Protein AF-A0A382QZN8-F1 (afdb_monomer_lite)

InterPro domains:
  IPR003594 Histidine kinase/HSP90-like ATPase domain [PF02518] (85-170)
  IPR036890 Histidine kinase/HSP90-like ATPase superfamily [G3DSA:3.30.565.10] (47-173)
  IPR036890 Histidine kinase/HSP90-like ATPase superfamily [SSF55874] (52-171)

pLDDT: mean 72.03, std 23.16, range [25.38, 96.0]

Structure (mmCIF, N/CA/C/O backbone):
data_AF-A0A382QZN8-F1
#
_entry.id   AF-A0A382QZN8-F1
#
loop_
_atom_site.group_PDB
_atom_site.id
_atom_site.type_symbol
_atom_site.label_atom_id
_atom_site.label_alt_id
_atom_site.label_comp_id
_atom_site.label_asym_id
_atom_site.label_entity_id
_atom_s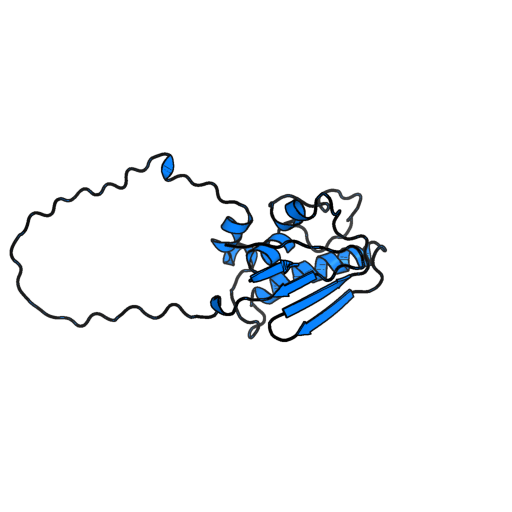ite.label_seq_id
_atom_site.pdbx_PDB_ins_code
_atom_site.Cartn_x
_atom_site.Cartn_y
_atom_site.Cartn_z
_atom_site.occupancy
_atom_site.B_iso_or_equiv
_atom_site.auth_seq_id
_atom_site.auth_comp_id
_atom_site.auth_asym_id
_atom_site.auth_atom_id
_atom_site.pdbx_PDB_model_num
ATOM 1 N N . MET A 1 1 ? -3.408 6.465 -21.855 1.00 25.39 1 MET A N 1
ATOM 2 C CA . MET A 1 1 ? -4.593 7.301 -22.144 1.00 25.39 1 MET A CA 1
ATOM 3 C C . MET A 1 1 ? -5.625 7.030 -21.045 1.00 25.39 1 MET A C 1
ATOM 5 O O . MET A 1 1 ? -5.903 5.864 -20.826 1.00 25.39 1 MET A O 1
ATOM 9 N N . LEU A 1 2 ? -6.102 8.090 -20.364 1.00 25.38 2 LEU A N 1
ATOM 10 C CA . LEU A 1 2 ? -7.133 8.183 -19.291 1.00 25.38 2 LEU A CA 1
ATOM 11 C C . LEU A 1 2 ? -6.855 7.489 -17.931 1.00 25.38 2 LEU A C 1
ATOM 13 O O . LEU A 1 2 ? -6.537 6.313 -17.894 1.00 25.38 2 LEU A O 1
ATOM 17 N N . ARG A 1 3 ? -6.776 8.202 -16.788 1.00 30.98 3 ARG A N 1
ATOM 18 C CA . ARG A 1 3 ? -7.741 9.040 -16.007 1.00 30.98 3 ARG A CA 1
ATOM 19 C C . ARG A 1 3 ? -8.600 8.217 -15.032 1.00 30.98 3 ARG A C 1
ATOM 21 O O . ARG A 1 3 ? -9.457 7.475 -15.481 1.00 30.98 3 ARG A O 1
ATOM 28 N N . SER A 1 4 ? -8.429 8.464 -13.726 1.00 26.78 4 SER A N 1
ATOM 29 C CA . SER A 1 4 ? -9.432 9.056 -12.808 1.00 26.78 4 SER A CA 1
ATOM 30 C C . SER A 1 4 ? -9.051 8.745 -11.351 1.00 26.78 4 SER A C 1
ATOM 32 O O . SER A 1 4 ? -9.099 7.591 -10.932 1.00 26.78 4 SER A O 1
ATOM 34 N N . HIS A 1 5 ? -8.665 9.761 -10.578 1.00 32.81 5 HIS A N 1
ATOM 35 C CA . HIS A 1 5 ? -8.637 9.694 -9.116 1.00 32.81 5 HIS A CA 1
ATOM 36 C C . HIS A 1 5 ? -9.910 10.361 -8.607 1.00 32.81 5 HIS A C 1
ATOM 38 O O . HIS A 1 5 ? -10.194 11.512 -8.939 1.00 32.81 5 HIS A O 1
ATOM 44 N N . THR A 1 6 ? -10.709 9.629 -7.842 1.00 31.33 6 THR A N 1
ATOM 45 C CA . THR A 1 6 ? -11.836 10.195 -7.101 1.00 31.33 6 THR A CA 1
ATOM 46 C C . THR A 1 6 ? -11.941 9.422 -5.797 1.00 31.33 6 THR A C 1
ATOM 48 O O . THR A 1 6 ? -12.444 8.305 -5.782 1.00 31.33 6 THR A O 1
ATOM 51 N N . ALA A 1 7 ? -11.412 10.008 -4.724 1.00 32.38 7 ALA A N 1
ATOM 52 C CA . ALA A 1 7 ? -11.623 9.553 -3.357 1.00 32.38 7 ALA A CA 1
ATOM 53 C C . ALA A 1 7 ? -12.730 10.430 -2.750 1.00 32.38 7 ALA A C 1
ATOM 55 O O . ALA A 1 7 ? -12.623 11.657 -2.779 1.00 32.38 7 ALA A O 1
ATOM 56 N N . ARG A 1 8 ? -13.817 9.811 -2.277 1.00 31.38 8 ARG A N 1
ATOM 57 C CA . ARG A 1 8 ? -14.894 10.473 -1.519 1.00 31.38 8 ARG A CA 1
ATOM 58 C C . ARG A 1 8 ? -14.739 10.192 -0.018 1.00 31.38 8 ARG A C 1
ATOM 60 O O . ARG A 1 8 ? -13.985 9.306 0.375 1.00 31.38 8 ARG A O 1
ATOM 67 N N . SER A 1 9 ? -15.363 11.044 0.790 1.00 36.97 9 SER A N 1
ATOM 68 C CA . SER A 1 9 ? -14.980 11.439 2.153 1.00 36.97 9 SER A CA 1
ATOM 69 C C . SER A 1 9 ? -15.697 10.701 3.295 1.00 36.97 9 SER A C 1
ATOM 71 O O . SER A 1 9 ? -15.889 11.268 4.366 1.00 36.97 9 SER A O 1
ATOM 73 N N . ASP A 1 10 ? -16.104 9.453 3.100 1.00 37.19 10 ASP A N 1
ATOM 74 C CA . ASP A 1 10 ? -17.025 8.746 3.993 1.00 37.19 10 ASP A CA 1
ATOM 75 C C . ASP A 1 10 ? -16.623 7.269 4.193 1.00 37.19 10 ASP A C 1
ATOM 77 O O . ASP A 1 10 ? -17.315 6.324 3.820 1.00 37.19 10 ASP A O 1
ATOM 81 N N . GLY A 1 11 ? -15.470 7.078 4.847 1.00 40.09 11 GLY A N 1
ATOM 82 C CA . GLY A 1 11 ? -14.910 5.773 5.220 1.00 40.09 11 GLY A CA 1
ATOM 83 C C . GLY A 1 11 ? -14.118 5.116 4.088 1.00 40.09 11 GLY A C 1
ATOM 84 O O . GLY A 1 11 ? -14.587 5.012 2.958 1.00 40.09 11 GLY A O 1
ATOM 85 N N . ARG A 1 12 ? -12.873 4.722 4.379 1.00 54.22 12 ARG A N 1
ATOM 86 C CA . ARG A 1 12 ? -11.876 4.430 3.345 1.00 54.22 12 ARG A CA 1
ATOM 87 C C . ARG A 1 12 ? -11.777 2.942 3.047 1.00 54.22 12 ARG A C 1
ATOM 89 O O . ARG A 1 12 ? -11.254 2.163 3.832 1.00 54.22 12 ARG A O 1
ATOM 96 N N . ASP A 1 13 ? -12.281 2.593 1.877 1.00 44.19 13 ASP A N 1
ATOM 97 C CA . ASP A 1 13 ? -12.143 1.287 1.255 1.00 44.19 13 ASP A CA 1
ATOM 98 C C . ASP A 1 13 ? -10.814 1.243 0.493 1.00 44.19 13 ASP A C 1
ATOM 100 O O . ASP A 1 13 ? -10.746 1.778 -0.613 1.00 44.19 13 ASP A O 1
ATOM 104 N N . GLN A 1 14 ? -9.772 0.609 1.048 1.00 50.22 14 GLN A N 1
ATOM 105 C CA . GLN A 1 14 ? -8.571 0.328 0.258 1.00 50.22 14 GLN A CA 1
ATOM 106 C C . GLN A 1 14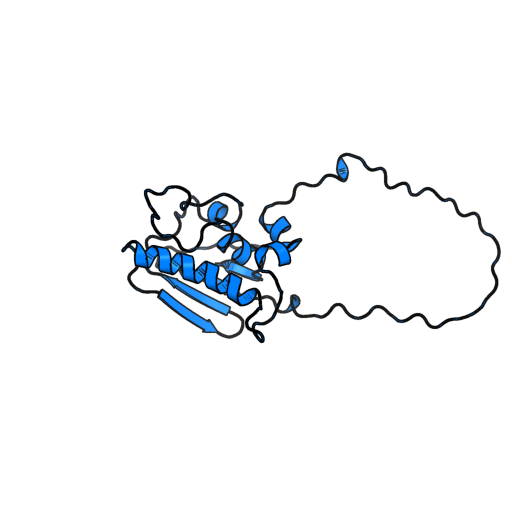 ? -8.822 -0.899 -0.616 1.00 50.22 14 GLN A C 1
ATOM 108 O O . GLN A 1 14 ? -8.995 -2.007 -0.105 1.00 50.22 14 GLN A O 1
ATOM 113 N N . THR A 1 15 ? -8.883 -0.707 -1.935 1.00 41.94 15 THR A N 1
ATOM 114 C CA . THR A 1 15 ? -9.173 -1.777 -2.901 1.00 41.94 15 THR A CA 1
ATOM 115 C C . THR A 1 15 ? -7.949 -2.075 -3.755 1.00 41.94 15 THR A C 1
ATOM 117 O O . THR A 1 15 ? -7.515 -1.231 -4.536 1.00 41.94 15 THR A O 1
ATOM 120 N N . MET A 1 16 ? -7.443 -3.304 -3.684 1.00 46.69 16 MET A N 1
ATOM 121 C CA . MET A 1 16 ? -6.420 -3.825 -4.594 1.00 46.69 16 MET A CA 1
ATOM 122 C C . MET A 1 16 ? -7.075 -4.711 -5.659 1.00 46.69 16 MET A C 1
ATOM 124 O O . MET A 1 16 ? -7.874 -5.579 -5.323 1.00 46.69 16 MET A O 1
ATOM 128 N N . THR A 1 17 ? -6.742 -4.520 -6.941 1.00 40.50 17 THR A N 1
ATOM 129 C CA . THR A 1 17 ? -7.079 -5.459 -8.033 1.00 40.50 17 THR A CA 1
ATOM 130 C C . THR A 1 17 ? -5.800 -5.975 -8.685 1.00 40.50 17 THR A C 1
ATOM 132 O O . THR A 1 17 ? -5.019 -5.172 -9.208 1.00 40.50 17 THR A O 1
ATOM 135 N N . THR A 1 18 ? -5.586 -7.291 -8.713 1.00 36.84 18 THR A N 1
ATOM 136 C CA . THR A 1 18 ? -4.455 -7.888 -9.444 1.00 36.84 18 THR A CA 1
ATOM 137 C C . THR A 1 18 ? -4.756 -7.963 -10.947 1.00 36.84 18 THR A C 1
ATOM 139 O O . THR A 1 18 ? -5.901 -8.133 -11.370 1.00 36.84 18 THR A O 1
ATOM 142 N N . THR A 1 19 ? -3.739 -7.746 -11.782 1.00 36.78 19 THR A N 1
ATOM 143 C CA . THR A 1 19 ? -3.855 -7.793 -13.250 1.00 36.78 19 THR A CA 1
ATOM 144 C C . THR A 1 19 ? -3.803 -9.239 -13.754 1.00 36.78 19 THR A C 1
ATOM 146 O O . THR A 1 19 ? -2.947 -9.985 -13.285 1.00 36.78 19 THR A O 1
ATOM 149 N N . PRO A 1 20 ? -4.593 -9.626 -14.775 1.00 38.75 20 PRO A N 1
ATOM 150 C CA . PRO A 1 20 ? -4.448 -10.927 -15.442 1.00 38.75 20 PRO A CA 1
ATOM 151 C C . PRO A 1 20 ? -3.084 -11.122 -16.133 1.00 38.75 20 PRO A C 1
ATOM 153 O O . PRO A 1 20 ? -2.617 -12.242 -16.286 1.00 38.75 20 PRO A O 1
ATOM 156 N N . ASP A 1 21 ? -2.432 -10.030 -16.541 1.00 41.03 21 ASP A N 1
ATOM 157 C CA . ASP A 1 21 ? -1.241 -10.055 -17.408 1.00 41.03 21 ASP A CA 1
ATOM 158 C C . ASP A 1 21 ? 0.088 -10.292 -16.658 1.00 41.03 21 ASP A C 1
ATOM 160 O O . ASP A 1 21 ? 1.162 -10.328 -17.252 1.00 41.03 21 ASP A O 1
ATOM 164 N N . LEU A 1 22 ? 0.030 -10.477 -15.335 1.00 41.81 22 LEU A N 1
ATOM 165 C CA . LEU A 1 22 ? 1.168 -10.936 -14.525 1.00 41.81 22 LEU A CA 1
ATOM 166 C C . LEU A 1 22 ? 1.395 -12.455 -14.633 1.00 41.81 22 LEU A C 1
ATOM 168 O O . LEU A 1 22 ? 2.408 -12.952 -14.145 1.00 41.81 22 LEU A O 1
ATOM 172 N N . PHE A 1 23 ? 0.467 -13.182 -15.265 1.00 44.94 23 PHE A N 1
ATOM 173 C CA . PHE A 1 23 ? 0.378 -14.644 -15.208 1.00 44.94 23 PHE A CA 1
ATOM 174 C C . PHE A 1 23 ? 0.661 -15.354 -16.535 1.00 44.9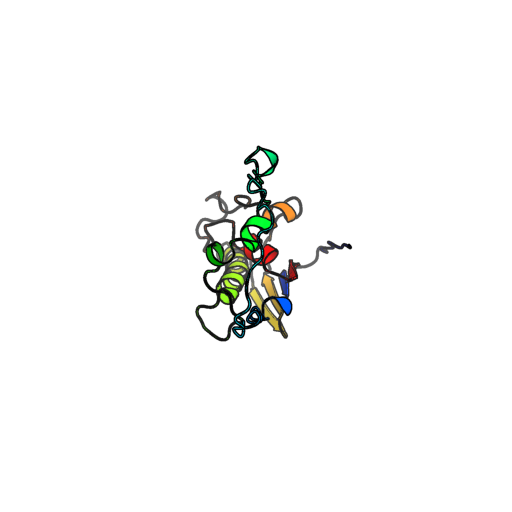4 23 PHE A C 1
ATOM 176 O O . PHE A 1 23 ? 0.476 -16.566 -16.622 1.00 44.94 23 PHE A O 1
ATOM 183 N N . THR A 1 24 ? 1.136 -14.654 -17.569 1.00 35.84 24 THR A N 1
ATOM 184 C CA . THR A 1 24 ? 1.592 -15.322 -18.796 1.00 35.84 24 THR A CA 1
ATOM 185 C C . THR A 1 24 ? 3.059 -15.729 -18.623 1.00 35.84 24 THR A C 1
ATOM 187 O O . THR A 1 24 ? 3.920 -14.846 -18.557 1.00 35.84 24 THR A O 1
ATOM 190 N N . PRO A 1 25 ? 3.411 -17.032 -18.574 1.00 38.41 25 PRO A N 1
ATOM 191 C CA . PRO A 1 25 ? 4.805 -17.437 -18.687 1.00 38.41 25 PRO A CA 1
ATOM 192 C C . PRO A 1 25 ? 5.329 -16.909 -20.020 1.00 38.41 25 PRO A C 1
ATOM 194 O O . PRO A 1 25 ? 4.681 -17.110 -21.050 1.00 38.41 25 PRO A O 1
ATOM 197 N N . ALA A 1 26 ? 6.488 -16.245 -20.019 1.00 42.78 26 ALA A N 1
ATOM 198 C CA . ALA A 1 26 ? 7.149 -15.836 -21.252 1.00 42.78 26 ALA A CA 1
ATOM 199 C C . ALA A 1 26 ? 7.196 -17.039 -22.210 1.00 42.78 26 ALA A C 1
ATOM 201 O O . ALA A 1 26 ? 7.816 -18.065 -21.914 1.00 42.78 26 ALA A O 1
ATOM 202 N N . THR A 1 27 ? 6.483 -16.944 -23.334 1.00 35.91 27 THR A N 1
ATOM 203 C CA . THR A 1 27 ? 6.438 -18.003 -24.341 1.00 35.91 27 THR A CA 1
ATOM 204 C C . THR A 1 27 ? 7.860 -18.318 -24.777 1.00 35.91 27 THR A C 1
ATOM 206 O O . THR A 1 27 ? 8.588 -17.424 -25.217 1.00 35.91 27 THR A O 1
ATOM 209 N N . LYS A 1 28 ? 8.257 -19.589 -24.637 1.00 41.09 28 LYS A N 1
ATOM 210 C CA . LYS A 1 28 ? 9.547 -20.109 -25.100 1.00 41.09 28 LYS A CA 1
ATOM 211 C C . LYS A 1 28 ? 9.779 -19.653 -26.541 1.00 41.09 28 LYS A C 1
ATOM 213 O O . LYS A 1 28 ? 8.989 -19.976 -27.427 1.00 41.09 28 LYS A O 1
ATOM 218 N N . GLY A 1 29 ? 10.857 -18.900 -26.753 1.00 37.00 29 GLY A N 1
ATOM 219 C CA . GLY A 1 29 ? 11.297 -18.492 -28.084 1.00 37.00 29 GLY A CA 1
ATOM 220 C C . GLY A 1 29 ? 11.516 -19.708 -28.997 1.00 37.00 29 GLY A C 1
ATOM 221 O O . GLY A 1 29 ? 11.778 -20.813 -28.509 1.00 37.00 29 GLY A O 1
ATOM 222 N N . PRO A 1 30 ? 11.388 -19.540 -30.322 1.00 36.75 30 PRO A N 1
ATOM 223 C CA . PRO A 1 30 ? 11.409 -20.658 -31.251 1.00 36.75 30 PRO A CA 1
ATOM 224 C C . PRO A 1 30 ? 12.778 -21.351 -31.257 1.00 36.75 30 PRO A C 1
ATOM 226 O O . PRO A 1 30 ? 13.825 -20.725 -31.413 1.00 36.75 30 PRO A O 1
ATOM 229 N N . SER A 1 31 ? 12.743 -22.675 -31.098 1.00 33.81 31 SER A N 1
ATOM 230 C CA . SER A 1 31 ? 13.894 -23.574 -31.182 1.00 33.81 31 SER A CA 1
ATOM 231 C C . SER A 1 31 ? 14.420 -23.630 -32.624 1.00 33.81 31 SER A C 1
ATOM 233 O O . SER A 1 31 ? 13.681 -23.962 -33.554 1.00 33.81 31 SER A O 1
ATOM 235 N N . ALA A 1 32 ? 15.691 -23.279 -32.826 1.00 35.94 32 ALA A N 1
ATOM 236 C CA . ALA A 1 32 ? 16.320 -23.244 -34.143 1.00 35.94 32 ALA A CA 1
ATOM 237 C C . ALA A 1 32 ? 16.697 -24.659 -34.623 1.00 35.94 32 ALA A C 1
ATOM 239 O O . ALA A 1 32 ? 17.601 -25.296 -34.085 1.00 35.94 32 ALA A O 1
ATOM 240 N N . LYS A 1 33 ? 16.026 -25.139 -35.680 1.00 35.19 33 LYS A N 1
ATOM 241 C CA . LYS A 1 33 ? 16.466 -26.299 -36.473 1.00 35.19 33 LYS A CA 1
ATOM 242 C C . LYS A 1 33 ? 17.677 -25.916 -37.327 1.00 35.19 33 LYS A C 1
ATOM 244 O O . LYS A 1 33 ? 17.636 -24.931 -38.061 1.00 35.19 33 LYS A O 1
ATOM 249 N N . GLY A 1 34 ? 18.725 -26.734 -37.265 1.00 39.66 34 GLY A N 1
ATOM 250 C CA . GLY A 1 34 ? 19.930 -26.584 -38.075 1.00 39.66 34 GLY A CA 1
ATOM 251 C C . GLY A 1 34 ? 19.680 -26.752 -39.577 1.00 39.66 34 GLY A C 1
ATOM 252 O O . GLY A 1 34 ? 18.922 -27.625 -40.001 1.00 39.66 34 GLY A O 1
ATOM 253 N N . ARG A 1 35 ? 20.375 -25.936 -40.379 1.00 34.66 35 ARG A N 1
ATOM 254 C CA . ARG A 1 35 ? 20.654 -26.182 -41.801 1.00 34.66 35 ARG A CA 1
ATOM 255 C C . ARG A 1 35 ? 22.051 -25.661 -42.150 1.00 34.66 35 ARG A C 1
ATOM 257 O O . ARG A 1 35 ? 22.344 -24.486 -41.957 1.00 34.66 35 ARG A O 1
ATOM 264 N N . ASN A 1 36 ? 22.883 -26.562 -42.671 1.00 38.38 36 ASN A N 1
ATOM 265 C CA . ASN A 1 36 ? 24.155 -26.278 -43.337 1.00 38.38 36 ASN A CA 1
ATOM 266 C C . ASN A 1 36 ? 23.912 -25.527 -44.656 1.00 38.38 36 ASN A C 1
ATOM 268 O O . ASN A 1 36 ? 23.059 -25.937 -45.442 1.00 38.38 36 ASN A O 1
ATOM 272 N N . GLY A 1 37 ? 24.709 -24.494 -44.942 1.00 32.78 37 GLY A N 1
ATOM 273 C CA . GLY A 1 37 ? 24.714 -23.812 -46.240 1.00 32.78 37 GLY A CA 1
ATOM 274 C C . GLY A 1 37 ? 25.749 -22.686 -46.305 1.00 32.78 37 GLY A C 1
ATOM 275 O O . GLY A 1 37 ? 25.759 -21.810 -45.454 1.00 32.78 37 GLY A O 1
ATOM 276 N N . LYS A 1 38 ? 26.639 -22.758 -47.299 1.00 34.91 38 LYS A N 1
ATOM 277 C CA . LYS A 1 38 ? 27.883 -21.992 -47.492 1.00 34.91 38 LYS A CA 1
ATOM 278 C C . LYS A 1 38 ? 27.715 -20.461 -47.561 1.00 34.91 38 LYS A C 1
ATOM 280 O O . LYS A 1 38 ? 26.788 -19.951 -48.180 1.00 34.91 38 LYS A O 1
ATOM 285 N N . THR A 1 39 ? 28.704 -19.762 -47.000 1.00 35.91 39 THR A N 1
ATOM 286 C CA . THR A 1 39 ? 28.985 -18.315 -47.085 1.00 35.91 39 THR A CA 1
ATOM 287 C C . THR A 1 39 ? 29.161 -17.831 -48.534 1.00 35.91 39 THR A C 1
ATOM 289 O O . THR A 1 39 ? 29.738 -18.554 -49.348 1.00 35.91 39 THR A O 1
ATOM 292 N N . PRO A 1 40 ? 28.837 -16.556 -48.821 1.00 41.81 40 PRO A N 1
ATOM 293 C CA . PRO A 1 40 ? 29.892 -15.709 -49.378 1.00 41.81 40 PRO A CA 1
ATOM 294 C C . PRO A 1 40 ? 30.070 -14.393 -48.608 1.00 41.81 40 PRO A C 1
ATOM 296 O O . PRO A 1 40 ? 29.153 -13.848 -47.996 1.00 41.81 40 PRO A O 1
ATOM 299 N N . ALA A 1 41 ? 31.321 -13.939 -48.596 1.00 49.44 41 ALA A N 1
ATOM 300 C CA . ALA A 1 41 ? 31.829 -12.809 -47.841 1.00 49.44 41 ALA A CA 1
ATOM 301 C C . ALA A 1 41 ? 31.150 -11.482 -48.225 1.00 49.44 41 ALA A C 1
ATOM 303 O O . ALA A 1 41 ? 31.248 -11.024 -49.360 1.00 49.44 41 ALA A O 1
ATOM 304 N N . GLY A 1 42 ? 30.529 -10.833 -47.240 1.00 38.19 42 GLY A N 1
ATOM 305 C CA . GLY A 1 42 ? 30.102 -9.437 -47.293 1.00 38.19 42 GLY A CA 1
ATOM 306 C C . GLY A 1 42 ? 30.648 -8.699 -46.073 1.00 38.19 42 GLY A C 1
ATOM 307 O O . GLY A 1 42 ? 30.519 -9.186 -44.949 1.00 38.19 42 GLY A O 1
ATOM 308 N N . LYS A 1 43 ? 31.310 -7.558 -46.303 1.00 43.97 43 LYS A N 1
ATOM 309 C CA . LYS A 1 43 ? 31.931 -6.680 -45.295 1.00 43.97 43 LYS A CA 1
ATOM 310 C C . LYS A 1 43 ? 31.066 -6.539 -44.032 1.00 43.97 43 LYS A C 1
ATOM 312 O O . LYS A 1 43 ? 30.011 -5.913 -44.064 1.00 43.97 43 LYS A O 1
ATOM 317 N N . ARG A 1 44 ? 31.555 -7.046 -42.896 1.00 41.38 44 ARG A N 1
ATOM 318 C CA . ARG A 1 44 ? 31.045 -6.673 -41.571 1.00 41.38 44 ARG A CA 1
ATOM 319 C C . ARG A 1 44 ? 31.625 -5.310 -41.198 1.00 41.38 44 ARG A C 1
ATOM 321 O O . ARG A 1 44 ? 32.753 -5.236 -40.721 1.00 41.38 44 ARG A O 1
ATOM 328 N N . ASN A 1 45 ? 30.849 -4.244 -41.387 1.00 42.38 45 ASN A N 1
ATOM 329 C CA . ASN A 1 45 ? 31.087 -2.990 -40.674 1.00 42.38 45 ASN A CA 1
ATOM 330 C C . ASN A 1 45 ? 30.734 -3.209 -39.197 1.00 42.38 45 ASN A C 1
ATOM 332 O O . ASN A 1 45 ? 29.599 -3.015 -38.771 1.00 42.38 45 ASN A O 1
ATOM 336 N N . GLY A 1 46 ? 31.711 -3.679 -38.425 1.00 48.88 46 GLY A N 1
ATOM 337 C CA . GLY A 1 46 ? 31.645 -3.681 -36.972 1.00 48.88 46 GLY A CA 1
ATOM 338 C C . GLY A 1 46 ? 32.060 -2.317 -36.435 1.00 48.88 46 GLY A C 1
ATOM 339 O O . GLY A 1 46 ? 33.243 -2.005 -36.453 1.00 48.88 46 GLY A O 1
ATOM 340 N N . ASN A 1 47 ? 31.093 -1.523 -35.971 1.00 46.56 47 ASN A N 1
ATOM 341 C CA . ASN A 1 47 ? 31.217 -0.713 -34.752 1.00 46.56 47 ASN A CA 1
ATOM 342 C C . ASN A 1 47 ? 29.893 0.003 -34.449 1.00 46.56 47 ASN A C 1
ATOM 344 O O . ASN A 1 47 ? 29.763 1.215 -34.580 1.00 46.56 47 ASN A O 1
ATOM 348 N N . GLY A 1 48 ? 28.899 -0.753 -33.989 1.00 51.72 48 GLY A N 1
ATOM 349 C CA . GLY A 1 48 ? 27.857 -0.178 -33.145 1.00 51.72 48 GLY A CA 1
ATOM 350 C C . GLY A 1 48 ? 28.392 -0.077 -31.722 1.00 51.72 48 GLY A C 1
ATOM 351 O O . GLY A 1 48 ? 27.964 -0.844 -30.866 1.00 51.72 48 GLY A O 1
ATOM 352 N N . LYS A 1 49 ? 29.374 0.800 -31.465 1.00 54.38 49 LYS A N 1
ATOM 353 C CA . LYS A 1 49 ? 29.632 1.222 -30.084 1.00 54.38 49 LYS A CA 1
ATOM 354 C C . LYS A 1 49 ? 28.375 1.970 -29.661 1.00 54.38 49 LYS A C 1
ATOM 356 O O . LYS A 1 49 ? 28.160 3.087 -30.120 1.00 54.38 49 LYS A O 1
ATOM 361 N N . THR A 1 50 ? 27.532 1.355 -28.836 1.00 64.75 50 THR A N 1
ATOM 362 C CA . THR A 1 50 ? 26.587 2.108 -28.014 1.00 64.75 50 THR A CA 1
ATOM 363 C C . THR A 1 50 ? 27.428 3.100 -27.226 1.00 64.75 50 THR A C 1
ATOM 365 O O . THR A 1 50 ? 28.165 2.713 -26.320 1.00 64.75 50 THR A O 1
ATOM 368 N N . SER A 1 51 ? 27.425 4.357 -27.670 1.00 68.94 51 SER A N 1
ATOM 369 C CA . SER A 1 51 ? 28.106 5.438 -26.975 1.00 68.94 51 SER A CA 1
ATOM 370 C C . SER A 1 51 ? 27.458 5.533 -25.601 1.00 68.94 51 SER A C 1
ATOM 372 O O . SER A 1 51 ? 26.269 5.823 -25.498 1.00 68.94 51 SER A O 1
ATOM 374 N N . TYR A 1 52 ? 28.201 5.164 -24.560 1.00 76.50 52 TYR A N 1
ATOM 375 C CA . TYR A 1 52 ? 27.765 5.371 -23.189 1.00 76.50 52 TYR A CA 1
ATOM 376 C C . TYR A 1 52 ? 27.902 6.865 -22.913 1.00 76.50 52 TYR A C 1
ATOM 378 O O . TYR A 1 52 ? 28.996 7.352 -22.633 1.00 76.50 52 TYR A O 1
ATOM 386 N N . ASP A 1 53 ? 26.805 7.586 -23.102 1.00 86.06 53 ASP A N 1
ATOM 387 C CA . ASP A 1 53 ? 26.686 9.008 -22.816 1.00 86.06 53 ASP A CA 1
ATOM 388 C C . ASP A 1 53 ? 25.643 9.248 -21.716 1.00 86.06 53 ASP A C 1
ATOM 390 O O . ASP A 1 53 ? 24.962 8.331 -21.247 1.00 86.06 53 ASP A O 1
ATOM 394 N N . GLU A 1 54 ? 25.537 10.497 -21.274 1.00 86.06 54 GLU A N 1
ATOM 395 C CA . GLU A 1 54 ? 24.662 10.911 -20.174 1.00 86.06 54 GLU A CA 1
ATOM 396 C C . GLU A 1 54 ? 23.185 10.556 -20.413 1.00 86.06 54 GLU A C 1
ATOM 398 O O . GLU A 1 54 ? 22.453 10.329 -19.452 1.00 86.06 54 GLU A O 1
ATOM 403 N N . SER A 1 55 ? 22.746 10.420 -21.672 1.00 83.69 55 SER A N 1
ATOM 404 C CA . SER A 1 55 ? 21.360 10.064 -22.007 1.00 83.69 55 SER A CA 1
ATOM 405 C C . SER A 1 55 ? 20.987 8.625 -21.621 1.00 83.69 55 SER A C 1
ATOM 407 O O . SER A 1 55 ? 19.803 8.299 -21.497 1.00 83.69 55 SER A O 1
ATOM 409 N N . MET A 1 56 ? 21.988 7.766 -21.384 1.00 84.81 56 MET A N 1
ATOM 410 C CA . MET A 1 56 ? 21.806 6.386 -20.919 1.00 84.81 56 MET A CA 1
ATOM 411 C C . MET A 1 56 ? 21.589 6.298 -19.401 1.00 84.81 56 MET A C 1
ATOM 413 O O . MET A 1 56 ? 21.115 5.269 -18.909 1.00 84.81 56 MET A O 1
ATOM 417 N N . ILE A 1 57 ? 21.899 7.362 -18.651 1.00 84.81 57 ILE A N 1
ATOM 418 C CA . ILE A 1 57 ? 21.644 7.447 -17.211 1.00 84.81 57 ILE A CA 1
ATOM 419 C C . ILE A 1 57 ? 20.184 7.856 -17.011 1.00 84.81 57 ILE A C 1
ATOM 421 O O . ILE A 1 57 ? 19.744 8.914 -17.453 1.00 84.81 57 ILE A O 1
ATOM 425 N N . ARG A 1 58 ? 19.408 7.005 -16.335 1.00 86.62 58 ARG A N 1
ATOM 426 C CA . ARG A 1 58 ? 17.975 7.229 -16.110 1.00 86.62 58 ARG A CA 1
ATOM 427 C C . ARG A 1 58 ? 17.656 7.180 -14.625 1.00 86.62 58 ARG A C 1
ATOM 429 O O . ARG A 1 58 ? 17.949 6.191 -13.958 1.00 86.62 58 ARG A O 1
ATOM 436 N N . THR A 1 59 ? 16.986 8.218 -14.139 1.00 90.50 59 THR A N 1
ATOM 437 C CA . THR A 1 59 ? 16.352 8.220 -12.818 1.00 90.50 59 THR A CA 1
ATOM 438 C C . THR A 1 59 ? 14.940 7.680 -12.963 1.00 90.50 59 THR A C 1
ATOM 440 O O . THR A 1 59 ? 14.155 8.184 -13.763 1.00 90.50 59 THR A O 1
ATOM 443 N N . LEU A 1 60 ? 14.623 6.639 -12.201 1.00 89.00 60 LEU A N 1
ATOM 444 C CA . LEU A 1 60 ? 13.291 6.049 -12.167 1.00 89.00 60 LEU A CA 1
ATOM 445 C C . LEU A 1 60 ? 12.481 6.688 -11.043 1.00 89.00 60 LEU A C 1
ATOM 447 O O . LEU A 1 60 ? 13.013 6.944 -9.960 1.00 89.00 60 LEU A O 1
ATOM 451 N N . SER A 1 61 ? 11.182 6.888 -11.262 1.00 90.81 61 SER A N 1
ATOM 452 C CA . SER A 1 61 ? 10.275 7.135 -10.142 1.00 90.81 61 SER A CA 1
ATOM 453 C C . SER A 1 61 ? 10.243 5.918 -9.211 1.00 90.81 61 SER A C 1
ATOM 455 O O . SER A 1 61 ? 10.556 4.790 -9.603 1.00 90.81 61 SER A O 1
ATOM 457 N N . SER A 1 62 ? 9.817 6.124 -7.966 1.00 90.12 62 SER A N 1
ATOM 458 C CA . SER A 1 62 ? 9.729 5.041 -6.984 1.00 90.12 62 SER A CA 1
ATOM 459 C C . SER A 1 62 ? 8.879 3.860 -7.466 1.00 90.12 62 SER A C 1
ATOM 461 O O . SER A 1 62 ? 9.285 2.710 -7.315 1.00 90.12 62 SER A O 1
ATOM 463 N N . LEU A 1 63 ? 7.726 4.130 -8.088 1.00 92.19 63 LEU A N 1
ATOM 464 C CA . LEU A 1 63 ? 6.834 3.083 -8.594 1.00 92.19 63 LEU A CA 1
ATOM 465 C C . LEU A 1 63 ? 7.443 2.332 -9.786 1.00 92.19 63 LEU A C 1
ATOM 467 O O . LEU A 1 63 ? 7.314 1.111 -9.871 1.00 92.19 63 LEU A O 1
ATOM 471 N N . GLU A 1 64 ? 8.131 3.033 -10.691 1.00 92.44 64 GLU A N 1
ATOM 472 C CA . GLU A 1 64 ? 8.839 2.399 -11.811 1.00 92.44 64 GLU A CA 1
ATOM 473 C C . GLU A 1 64 ? 9.966 1.493 -11.320 1.00 92.44 64 GLU A C 1
ATOM 475 O O . GLU A 1 64 ? 10.113 0.373 -11.809 1.00 92.44 64 GLU A O 1
ATOM 480 N N . HIS A 1 65 ? 10.721 1.939 -10.316 1.00 92.88 65 HIS A N 1
ATOM 481 C CA . HIS A 1 65 ? 11.768 1.126 -9.711 1.00 92.88 65 HIS A CA 1
ATOM 482 C C . HIS A 1 65 ? 11.200 -0.153 -9.080 1.00 92.88 65 HIS A C 1
ATOM 484 O O . HIS A 1 65 ? 11.722 -1.241 -9.327 1.00 92.88 65 HIS A O 1
ATOM 490 N N . ILE A 1 66 ? 10.086 -0.052 -8.344 1.00 92.19 66 ILE A N 1
ATOM 491 C CA . ILE A 1 66 ? 9.409 -1.216 -7.751 1.00 92.19 66 ILE A CA 1
ATOM 492 C C . ILE A 1 66 ? 8.939 -2.208 -8.820 1.00 92.19 66 ILE A C 1
ATOM 494 O O . ILE A 1 66 ? 9.130 -3.416 -8.674 1.00 92.19 66 ILE A O 1
ATOM 498 N N . ARG A 1 67 ? 8.371 -1.720 -9.926 1.00 93.56 67 ARG A N 1
ATOM 499 C CA . ARG A 1 67 ? 7.941 -2.576 -11.045 1.00 93.56 67 ARG A CA 1
ATOM 500 C C . ARG A 1 67 ? 9.113 -3.275 -11.734 1.00 93.56 67 ARG A C 1
ATOM 502 O O . ARG A 1 67 ? 9.002 -4.434 -12.105 1.00 93.56 67 ARG A O 1
ATOM 509 N N . LEU A 1 68 ? 10.247 -2.595 -11.897 1.00 92.94 68 LEU A N 1
ATOM 510 C CA . LEU A 1 68 ? 11.435 -3.161 -12.552 1.00 92.94 68 LEU A CA 1
ATOM 511 C C . LEU A 1 68 ? 12.254 -4.094 -11.649 1.00 92.94 68 LEU A C 1
ATOM 513 O O . LEU A 1 68 ? 13.071 -4.878 -12.143 1.00 92.94 68 LEU A O 1
ATOM 517 N N . ARG A 1 69 ? 12.087 -3.982 -10.329 1.00 91.56 69 ARG A N 1
ATOM 518 C CA . ARG A 1 69 ? 1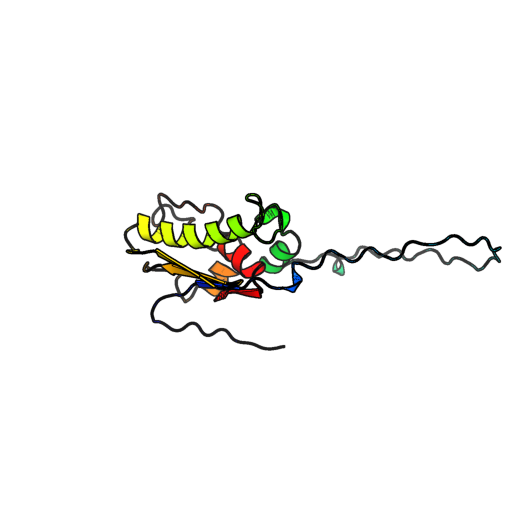2.832 -4.738 -9.312 1.00 91.56 69 ARG A CA 1
ATOM 519 C C . ARG A 1 69 ? 11.896 -5.408 -8.313 1.00 91.56 69 ARG A C 1
ATOM 521 O O . ARG A 1 69 ? 12.198 -5.470 -7.129 1.00 91.56 69 ARG A O 1
ATOM 528 N N . THR A 1 70 ? 10.773 -5.940 -8.790 1.00 91.19 70 THR A N 1
ATOM 529 C CA . THR A 1 70 ? 9.696 -6.465 -7.937 1.00 91.19 70 THR A CA 1
ATOM 530 C C . THR A 1 70 ? 10.170 -7.493 -6.917 1.00 91.19 70 THR A C 1
ATOM 532 O O . THR A 1 70 ? 9.795 -7.402 -5.750 1.00 91.19 70 THR A O 1
ATOM 535 N N . GLY A 1 71 ? 11.067 -8.403 -7.308 1.00 88.88 71 GLY A N 1
ATOM 536 C CA . GLY A 1 71 ? 11.569 -9.415 -6.380 1.00 88.88 71 GLY A CA 1
ATOM 537 C C . GLY A 1 71 ? 12.367 -8.863 -5.196 1.00 88.88 71 GLY A C 1
ATOM 538 O O . GLY A 1 71 ? 12.410 -9.490 -4.147 1.00 88.88 71 GLY A O 1
ATOM 539 N N . MET A 1 72 ? 12.922 -7.654 -5.312 1.00 90.19 72 MET A N 1
ATOM 540 C CA . MET A 1 72 ? 13.578 -6.967 -4.195 1.00 90.19 72 MET A CA 1
ATOM 541 C C . MET A 1 72 ? 12.580 -6.509 -3.120 1.00 90.19 72 MET A C 1
ATOM 543 O O . MET A 1 72 ? 12.962 -6.348 -1.967 1.00 90.19 72 MET A O 1
ATOM 547 N N . TYR A 1 73 ? 11.318 -6.278 -3.494 1.00 87.62 73 TYR A N 1
ATOM 548 C CA . TYR A 1 73 ? 10.291 -5.735 -2.602 1.00 87.62 73 TYR A CA 1
ATOM 549 C C . TYR A 1 73 ? 9.369 -6.807 -2.028 1.00 87.62 73 TYR A C 1
ATOM 551 O O . TYR A 1 73 ? 8.972 -6.700 -0.875 1.00 87.62 73 TYR A O 1
ATOM 559 N N . ILE A 1 74 ? 9.013 -7.819 -2.824 1.00 89.31 74 ILE A N 1
ATOM 560 C CA . ILE A 1 74 ? 8.033 -8.840 -2.417 1.00 89.31 74 ILE A CA 1
ATOM 561 C C . ILE A 1 74 ? 8.559 -10.274 -2.531 1.00 89.31 74 ILE A C 1
ATOM 563 O O . ILE A 1 74 ? 7.804 -11.216 -2.325 1.00 89.31 74 ILE A O 1
ATOM 567 N N . GLY A 1 75 ? 9.839 -10.458 -2.868 1.00 89.94 75 GLY A N 1
ATOM 568 C CA . GLY A 1 75 ? 10.424 -11.783 -3.052 1.00 89.94 75 GLY A CA 1
ATOM 569 C C . GLY A 1 75 ? 9.925 -12.459 -4.328 1.00 89.94 75 GLY A C 1
ATOM 570 O O . GLY A 1 75 ? 10.275 -12.062 -5.440 1.00 89.94 75 GLY A O 1
ATOM 571 N N . ARG A 1 76 ? 9.132 -13.519 -4.183 1.00 90.06 76 ARG A N 1
ATOM 572 C CA . ARG A 1 76 ? 8.650 -14.313 -5.316 1.00 90.06 76 ARG A CA 1
ATOM 573 C C . ARG A 1 76 ? 7.337 -13.751 -5.856 1.00 90.06 76 ARG A C 1
ATOM 575 O O . ARG A 1 76 ? 6.457 -13.374 -5.093 1.00 90.06 76 ARG A O 1
ATOM 582 N N . LEU A 1 77 ? 7.177 -13.724 -7.176 1.00 90.94 77 LEU A N 1
ATOM 583 C CA . LEU A 1 77 ? 5.858 -13.531 -7.783 1.00 90.94 77 LEU A CA 1
ATOM 584 C C . LEU A 1 77 ? 5.042 -14.823 -7.687 1.00 90.94 77 LEU A C 1
ATOM 586 O O . LEU A 1 77 ? 5.599 -15.906 -7.842 1.00 90.94 77 LEU A O 1
ATOM 590 N N . GLY A 1 78 ? 3.731 -14.696 -7.527 1.00 89.25 78 GLY A N 1
ATOM 591 C CA . GLY A 1 78 ? 2.812 -15.821 -7.626 1.00 89.25 78 GLY A CA 1
ATOM 592 C C . GLY A 1 78 ? 1.360 -15.394 -7.474 1.00 89.25 78 GLY A C 1
ATOM 593 O O . GLY A 1 78 ? 1.062 -14.214 -7.263 1.00 89.25 78 GLY A O 1
ATOM 594 N N . ASP A 1 79 ? 0.464 -16.353 -7.657 1.00 88.94 79 ASP A N 1
ATOM 595 C CA . ASP A 1 79 ? -0.988 -16.169 -7.643 1.00 88.94 79 ASP A CA 1
ATOM 596 C C . ASP A 1 79 ? -1.614 -16.439 -6.266 1.00 88.94 79 ASP A C 1
ATOM 598 O O . ASP A 1 79 ? -2.821 -16.274 -6.097 1.00 88.94 79 ASP A O 1
ATOM 602 N N . GLY A 1 80 ? -0.798 -16.803 -5.274 1.00 90.38 80 GLY A N 1
ATOM 603 C CA . GLY A 1 80 ? -1.236 -17.176 -3.935 1.00 90.38 80 GLY A CA 1
ATOM 604 C C . GLY A 1 80 ? -1.445 -18.678 -3.763 1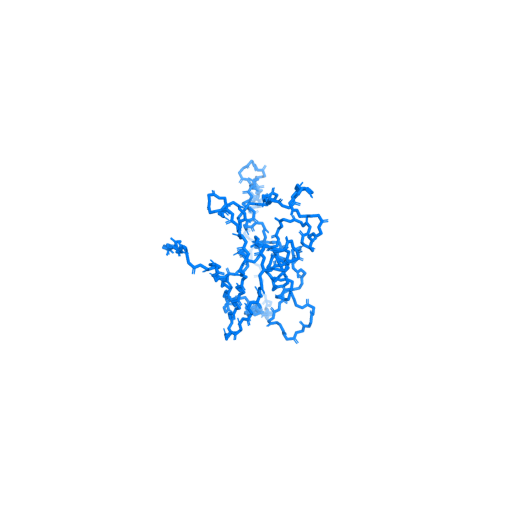.00 90.38 80 GLY A C 1
ATOM 605 O O . GLY A 1 80 ? -1.885 -19.096 -2.693 1.00 90.38 80 GLY A O 1
ATOM 606 N N . SER A 1 81 ? -1.131 -19.503 -4.766 1.00 92.75 81 SER A N 1
ATOM 607 C CA . SER A 1 81 ? -1.183 -20.967 -4.639 1.00 92.75 81 SER A CA 1
ATOM 608 C C . SER A 1 81 ? -0.136 -21.537 -3.675 1.00 92.75 81 SER A C 1
ATOM 610 O O . SER A 1 81 ? -0.286 -22.665 -3.207 1.00 92.75 81 SER A O 1
ATOM 612 N N . ASP A 1 82 ? 0.891 -20.759 -3.338 1.00 95.19 82 ASP A N 1
ATOM 613 C CA . ASP A 1 82 ? 1.984 -21.147 -2.451 1.00 95.19 82 ASP A CA 1
ATOM 614 C C . ASP A 1 82 ? 2.243 -20.036 -1.424 1.00 95.19 82 ASP A C 1
ATOM 616 O O . ASP A 1 82 ? 2.142 -18.846 -1.720 1.00 95.19 82 ASP A O 1
ATOM 620 N N . LEU A 1 83 ? 2.540 -20.439 -0.190 1.00 90.06 83 LEU A N 1
ATOM 621 C CA . LEU A 1 83 ? 2.667 -19.559 0.973 1.00 90.06 83 LEU A CA 1
ATOM 622 C C . LEU A 1 83 ? 3.795 -18.531 0.829 1.00 90.06 83 LEU A C 1
ATOM 624 O O . LEU A 1 83 ? 3.710 -17.454 1.421 1.00 90.06 83 LEU A O 1
ATOM 628 N N . ASP A 1 84 ? 4.813 -18.842 0.026 1.00 89.12 84 ASP A N 1
ATOM 629 C CA . ASP A 1 84 ? 5.957 -17.959 -0.211 1.00 89.12 84 ASP A CA 1
ATOM 630 C C . ASP A 1 84 ? 5.677 -16.886 -1.281 1.00 89.12 84 ASP A C 1
ATOM 632 O O . ASP A 1 84 ? 6.557 -16.091 -1.629 1.00 89.12 84 ASP A O 1
ATOM 636 N N . ASP A 1 85 ? 4.455 -16.834 -1.818 1.00 93.12 85 ASP A N 1
ATOM 637 C CA . ASP A 1 85 ? 4.082 -15.845 -2.819 1.00 93.12 85 ASP A CA 1
ATOM 638 C C . ASP A 1 85 ? 4.030 -14.425 -2.254 1.00 93.12 85 ASP A C 1
ATOM 640 O O . ASP A 1 85 ? 3.364 -14.112 -1.263 1.00 93.12 85 ASP A O 1
ATOM 644 N N . GLY A 1 86 ? 4.657 -13.503 -2.983 1.00 90.31 86 GLY A N 1
ATOM 645 C CA . GLY A 1 86 ? 4.722 -12.088 -2.643 1.00 90.31 86 GLY A CA 1
ATOM 646 C C . GLY A 1 86 ? 3.362 -11.390 -2.589 1.00 90.31 86 GLY A C 1
ATOM 647 O O . GLY A 1 86 ? 3.261 -10.309 -2.010 1.00 90.31 86 GLY A O 1
ATOM 648 N N . ILE A 1 87 ? 2.289 -12.001 -3.111 1.00 91.94 87 ILE A N 1
ATOM 649 C CA . ILE A 1 87 ? 0.920 -11.497 -2.924 1.00 91.94 87 ILE A CA 1
ATOM 650 C C . ILE A 1 87 ? 0.547 -11.419 -1.436 1.00 91.94 87 ILE A C 1
ATOM 652 O O . ILE A 1 87 ? -0.115 -10.468 -1.020 1.00 91.94 87 ILE A O 1
ATOM 656 N N . TYR A 1 88 ? 1.037 -12.351 -0.613 1.00 91.31 88 TYR A N 1
ATOM 657 C CA . TYR A 1 88 ? 0.819 -12.331 0.831 1.00 91.31 88 TYR A CA 1
ATOM 658 C C . TYR A 1 88 ? 1.620 -11.228 1.516 1.00 91.31 88 TYR A C 1
ATOM 660 O O . TYR A 1 88 ? 1.157 -10.667 2.505 1.00 91.31 88 TYR A O 1
ATOM 668 N N . VAL A 1 89 ? 2.796 -10.873 0.989 1.00 90.75 89 VAL A N 1
ATOM 669 C CA . VAL A 1 89 ? 3.552 -9.696 1.448 1.00 90.75 89 VAL A CA 1
ATOM 670 C C . VAL A 1 89 ? 2.747 -8.428 1.175 1.00 90.75 89 VAL A C 1
ATOM 672 O O . VAL A 1 89 ? 2.525 -7.647 2.092 1.00 90.75 89 VAL A O 1
ATOM 675 N N . LEU A 1 90 ? 2.221 -8.263 -0.043 1.00 91.62 90 LEU A N 1
ATOM 676 C CA . LEU A 1 90 ? 1.380 -7.113 -0.393 1.00 91.62 90 LEU A CA 1
ATOM 677 C C . LEU A 1 90 ? 0.127 -7.009 0.480 1.00 91.62 90 LEU A C 1
ATOM 679 O O . LEU A 1 90 ? -0.225 -5.918 0.923 1.00 91.62 90 LEU A O 1
ATOM 683 N N . LEU A 1 91 ? -0.534 -8.137 0.744 1.00 91.94 91 LEU A N 1
ATOM 684 C CA . LEU A 1 91 ? -1.707 -8.171 1.608 1.00 91.94 91 LEU A CA 1
ATOM 685 C C . LEU A 1 91 ? -1.366 -7.757 3.046 1.00 91.94 91 LEU A C 1
ATOM 687 O O . LEU A 1 91 ? -2.074 -6.928 3.619 1.00 91.94 91 LEU A O 1
ATOM 691 N N . LYS A 1 92 ? -0.274 -8.302 3.601 1.00 90.19 92 LYS A N 1
ATOM 692 C CA . LYS A 1 92 ? 0.209 -7.947 4.942 1.00 90.19 92 LYS A CA 1
ATOM 693 C C . LYS A 1 92 ? 0.455 -6.450 5.061 1.00 90.19 92 LYS A C 1
ATOM 695 O O . LYS A 1 92 ? -0.076 -5.846 5.973 1.00 90.19 92 LYS A O 1
ATOM 700 N N . GLU A 1 93 ? 1.095 -5.817 4.081 1.00 89.81 93 GLU A N 1
ATOM 701 C CA . GLU A 1 93 ? 1.370 -4.373 4.138 1.00 89.81 93 GLU A CA 1
ATOM 702 C C . GLU A 1 93 ? 0.105 -3.502 4.262 1.00 89.81 93 GLU A C 1
ATOM 704 O O . GLU A 1 93 ? 0.128 -2.455 4.910 1.00 89.81 93 GLU A O 1
ATOM 709 N N . VAL A 1 94 ? -1.021 -3.894 3.655 1.00 91.00 94 VAL A N 1
ATOM 710 C CA . VAL A 1 94 ? -2.283 -3.146 3.811 1.00 91.00 94 VAL A CA 1
ATOM 711 C C . VAL A 1 94 ? -2.926 -3.434 5.168 1.00 91.00 94 VAL A C 1
ATOM 713 O O . VAL A 1 94 ? -3.390 -2.509 5.834 1.00 91.00 94 VAL A O 1
ATOM 716 N N . ILE A 1 95 ? -2.936 -4.702 5.587 1.00 92.06 95 ILE A N 1
ATOM 717 C CA . ILE A 1 95 ? -3.511 -5.124 6.870 1.00 92.06 95 ILE A CA 1
ATOM 718 C C . ILE A 1 95 ? -2.726 -4.534 8.043 1.00 92.06 95 ILE A C 1
ATOM 720 O O . ILE A 1 95 ? -3.339 -4.020 8.971 1.00 92.06 95 ILE A O 1
ATOM 724 N N . ASP A 1 96 ? -1.399 -4.541 7.989 1.00 89.19 96 ASP A N 1
ATOM 725 C CA . ASP A 1 96 ? -0.527 -4.041 9.050 1.00 89.19 96 ASP A CA 1
ATOM 726 C C . ASP A 1 96 ? -0.773 -2.548 9.295 1.00 89.19 96 ASP A C 1
ATOM 728 O O . ASP A 1 96 ? -0.929 -2.130 10.436 1.00 89.19 96 ASP A O 1
ATOM 732 N N . ASN A 1 97 ? -0.947 -1.747 8.235 1.00 87.50 97 ASN A N 1
ATOM 733 C CA . ASN A 1 97 ? -1.324 -0.336 8.384 1.00 87.50 97 ASN A CA 1
ATOM 734 C C . ASN A 1 97 ? -2.690 -0.155 9.075 1.00 87.50 97 ASN A C 1
ATOM 736 O O . ASN A 1 97 ? -2.852 0.757 9.882 1.00 87.50 97 ASN A O 1
ATOM 740 N N . ALA A 1 98 ? -3.668 -1.013 8.770 1.00 90.56 98 ALA A N 1
ATOM 741 C CA . ALA A 1 98 ? -4.973 -0.997 9.429 1.00 90.56 98 ALA A CA 1
ATOM 742 C C . ALA A 1 98 ? -4.884 -1.434 10.905 1.00 90.56 98 ALA A C 1
ATOM 744 O O . ALA A 1 98 ? -5.583 -0.894 11.765 1.00 90.56 98 ALA A O 1
ATOM 745 N N . VAL A 1 99 ? -4.019 -2.405 11.204 1.00 89.62 99 VAL A N 1
ATOM 746 C CA . VAL A 1 99 ? -3.754 -2.901 12.560 1.00 89.62 99 VAL A CA 1
ATOM 747 C C . VAL A 1 99 ? -3.022 -1.854 13.397 1.00 89.62 99 VAL A C 1
ATOM 749 O O . VAL A 1 99 ? -3.377 -1.676 14.559 1.00 89.62 99 VAL A O 1
ATOM 752 N N . ASP A 1 100 ? -2.078 -1.107 12.826 1.00 87.25 100 ASP A N 1
ATOM 753 C CA . ASP A 1 100 ? -1.368 -0.037 13.538 1.00 87.25 100 ASP A CA 1
ATOM 754 C C . ASP A 1 100 ? -2.340 1.050 14.044 1.00 87.25 100 ASP A C 1
ATOM 756 O O . ASP A 1 100 ? -2.236 1.512 15.182 1.00 87.25 100 ASP A O 1
ATOM 760 N N . GLU A 1 101 ? -3.349 1.419 13.249 1.00 88.44 101 GLU A N 1
ATOM 761 C CA . GLU A 1 101 ? -4.421 2.334 13.678 1.00 88.44 101 GLU A CA 1
ATOM 762 C C . GLU A 1 101 ? -5.277 1.732 14.805 1.00 88.44 101 GLU A C 1
ATOM 764 O O . GLU A 1 101 ? -5.703 2.438 15.719 1.00 88.44 101 GLU A O 1
ATOM 769 N N . PHE A 1 102 ? -5.528 0.420 14.774 1.00 89.12 102 PHE A N 1
ATOM 770 C CA . PHE A 1 102 ? -6.258 -0.271 15.839 1.00 89.12 102 PHE A CA 1
ATOM 771 C C . PHE A 1 102 ? -5.458 -0.303 17.151 1.00 89.12 102 PHE A C 1
ATOM 773 O O . PHE A 1 102 ? -6.000 0.018 18.207 1.00 89.12 102 PHE A O 1
ATOM 780 N N . ILE A 1 103 ? -4.168 -0.647 17.096 1.00 86.44 103 ILE A N 1
ATOM 781 C CA . ILE A 1 103 ? -3.286 -0.747 18.273 1.00 86.44 103 ILE A CA 1
ATOM 782 C C . ILE A 1 103 ? -3.081 0.621 18.933 1.00 86.44 103 ILE A C 1
ATOM 784 O O . ILE A 1 103 ? -3.028 0.711 20.157 1.00 86.44 103 ILE A O 1
ATOM 788 N N . THR A 1 104 ? -3.017 1.692 18.140 1.00 83.94 104 THR A N 1
ATOM 789 C CA . THR A 1 104 ? -2.900 3.073 18.643 1.00 83.94 104 THR A CA 1
ATOM 790 C C . THR A 1 104 ? -4.212 3.637 19.205 1.00 83.94 104 THR A C 1
ATOM 792 O O . THR A 1 104 ? -4.231 4.756 19.712 1.00 83.94 104 THR A O 1
ATOM 795 N N . GLY A 1 105 ? -5.308 2.868 19.168 1.00 86.00 105 GLY A N 1
ATOM 796 C CA . GLY A 1 105 ? -6.608 3.246 19.732 1.00 86.00 105 GLY A CA 1
ATOM 797 C C . GLY A 1 105 ? -7.466 4.135 18.828 1.00 86.00 105 GLY A C 1
ATOM 798 O O . GLY A 1 105 ? -8.562 4.533 19.226 1.00 86.00 105 GLY A O 1
ATOM 799 N N . ASN A 1 106 ? -7.009 4.420 17.607 1.00 86.06 106 ASN A N 1
ATOM 800 C CA . ASN A 1 106 ? -7.760 5.207 16.630 1.00 86.06 106 ASN A CA 1
ATOM 801 C C . ASN A 1 106 ? -8.766 4.349 15.850 1.00 86.06 106 ASN A C 1
ATOM 803 O O . ASN A 1 106 ? -9.816 4.835 15.436 1.00 86.06 106 ASN A O 1
ATOM 807 N N . GLY A 1 107 ? -8.444 3.073 15.635 1.00 85.94 107 GLY A N 1
ATOM 808 C CA . GLY A 1 107 ? -9.279 2.099 14.944 1.00 85.94 107 GLY A CA 1
ATOM 809 C C . GLY A 1 107 ? -10.161 1.293 15.897 1.00 85.94 107 GLY A C 1
ATOM 810 O O . GLY A 1 107 ? -9.818 1.049 17.048 1.00 85.94 107 GLY A O 1
ATOM 811 N N . ARG A 1 108 ? -11.314 0.830 15.400 1.00 90.69 108 ARG A N 1
ATOM 812 C CA . ARG A 1 108 ? -12.244 -0.033 16.167 1.00 90.69 108 ARG A CA 1
ATOM 813 C C . ARG A 1 108 ? -12.482 -1.405 15.552 1.00 90.69 108 ARG A C 1
ATOM 815 O O . ARG A 1 108 ? -13.007 -2.295 16.212 1.00 90.69 108 ARG A O 1
ATOM 822 N N . LYS A 1 109 ? -12.182 -1.554 14.265 1.00 92.56 109 LYS A N 1
ATOM 823 C CA . LYS A 1 109 ? -12.442 -2.761 13.484 1.00 92.56 109 LYS A CA 1
ATOM 824 C C . LYS A 1 109 ? -11.571 -2.739 12.234 1.00 92.56 109 LYS A C 1
ATOM 826 O O . LYS A 1 109 ? -11.286 -1.661 11.717 1.00 92.56 109 LYS A O 1
ATOM 831 N N . VAL A 1 110 ? -11.215 -3.916 11.737 1.00 93.38 110 VAL A N 1
ATOM 832 C CA . VAL A 1 110 ? -10.654 -4.096 10.398 1.00 93.38 110 VAL A CA 1
ATOM 833 C C . VAL A 1 110 ? -11.535 -5.099 9.661 1.00 93.38 110 VAL A C 1
ATOM 835 O O . VAL A 1 110 ? -11.730 -6.222 10.122 1.00 93.38 110 VAL A O 1
ATOM 838 N N . ASP A 1 111 ? -12.118 -4.670 8.547 1.00 95.44 111 ASP A N 1
ATOM 839 C CA . ASP A 1 111 ? -12.933 -5.498 7.666 1.00 95.44 111 ASP A CA 1
ATOM 840 C C . ASP A 1 111 ? -12.101 -5.897 6.444 1.00 95.44 111 ASP A C 1
ATOM 842 O O . ASP A 1 111 ? -11.691 -5.040 5.661 1.00 95.44 111 ASP A O 1
ATOM 846 N N . VAL A 1 112 ? -11.894 -7.201 6.252 1.00 96.00 112 VAL A N 1
ATOM 847 C CA . VAL A 1 112 ? -11.229 -7.746 5.062 1.00 96.00 112 VAL A CA 1
ATOM 848 C C . VAL A 1 112 ? -12.253 -8.494 4.221 1.00 96.00 112 VAL A C 1
ATOM 850 O O . VAL A 1 112 ? -12.958 -9.373 4.719 1.00 96.00 112 VAL A O 1
ATOM 853 N N . ARG A 1 113 ? -12.356 -8.148 2.936 1.00 95.69 113 ARG A N 1
ATOM 854 C CA . ARG A 1 113 ? -13.219 -8.848 1.977 1.00 95.69 113 ARG A CA 1
ATOM 855 C C . ARG A 1 113 ? -12.420 -9.238 0.753 1.00 95.69 113 ARG A C 1
ATOM 857 O O . ARG A 1 113 ? -11.753 -8.401 0.153 1.00 95.69 113 ARG A O 1
ATOM 864 N N . ILE A 1 114 ? -12.547 -10.495 0.358 1.00 92.75 114 ILE A N 1
ATOM 865 C CA . ILE A 1 114 ? -11.931 -11.026 -0.853 1.00 92.75 114 ILE A CA 1
ATOM 866 C C . ILE A 1 114 ? -13.051 -11.322 -1.841 1.00 92.75 114 ILE A C 1
ATOM 868 O O . ILE A 1 114 ? -14.044 -11.963 -1.492 1.00 92.75 114 ILE A O 1
ATOM 872 N N . LYS A 1 115 ? -12.912 -10.816 -3.063 1.00 93.00 115 LYS A N 1
ATOM 873 C CA . LYS A 1 115 ? -13.823 -11.107 -4.165 1.00 93.00 115 LYS A CA 1
ATOM 874 C C . LYS A 1 115 ? -13.025 -11.208 -5.453 1.00 93.00 115 LYS A C 1
ATOM 876 O O . LYS A 1 115 ? -12.436 -10.218 -5.886 1.00 93.00 115 LYS A O 1
ATOM 881 N N . ASP A 1 116 ? -13.062 -12.380 -6.074 1.00 89.38 116 ASP A N 1
ATOM 882 C CA . ASP A 1 116 ? -12.280 -12.685 -7.270 1.00 89.38 116 ASP A CA 1
ATOM 883 C C . ASP A 1 116 ? -10.798 -12.329 -7.027 1.00 89.38 116 ASP A C 1
ATOM 885 O O . ASP A 1 116 ? -10.211 -12.700 -6.014 1.00 89.38 116 ASP A O 1
ATOM 889 N N . ASN A 1 117 ? -10.226 -11.515 -7.908 1.00 86.69 117 ASN A N 1
ATOM 890 C CA . ASN A 1 117 ? -8.848 -11.038 -7.856 1.00 86.69 117 ASN A CA 1
ATOM 891 C C . ASN A 1 117 ? -8.704 -9.709 -7.092 1.00 86.69 117 ASN A C 1
ATOM 893 O O . ASN A 1 117 ? -7.812 -8.901 -7.382 1.00 86.69 117 ASN A O 1
ATOM 897 N N . ARG A 1 118 ? -9.638 -9.424 -6.176 1.00 91.06 118 ARG A N 1
ATOM 898 C CA . ARG A 1 118 ? -9.676 -8.182 -5.405 1.00 91.06 118 ARG A CA 1
ATOM 899 C C . ARG A 1 118 ? -9.711 -8.436 -3.916 1.00 91.06 118 ARG A C 1
ATOM 901 O O . ARG A 1 118 ? -10.489 -9.256 -3.431 1.00 91.06 118 ARG A O 1
ATOM 908 N N . VAL A 1 119 ? -8.932 -7.635 -3.201 1.00 93.88 119 VAL A N 1
ATOM 909 C CA . VAL A 1 119 ? -8.989 -7.553 -1.745 1.00 93.88 119 VAL A CA 1
ATOM 910 C C . VAL A 1 119 ? -9.363 -6.134 -1.352 1.00 93.88 119 VAL A C 1
ATOM 912 O O . VAL A 1 119 ? -8.765 -5.167 -1.826 1.00 93.88 119 VAL A O 1
ATOM 915 N N . LEU A 1 120 ? -10.380 -6.036 -0.505 1.00 95.31 120 LEU A N 1
ATOM 916 C CA . LEU A 1 120 ? -10.794 -4.824 0.175 1.00 95.31 120 LEU A CA 1
ATOM 917 C C . LEU A 1 120 ? -10.335 -4.917 1.627 1.00 95.31 120 LEU A C 1
ATOM 919 O O . LEU A 1 120 ? -10.732 -5.853 2.325 1.00 95.31 120 LEU A O 1
ATOM 923 N N . VAL A 1 121 ? -9.559 -3.940 2.081 1.00 95.06 121 VAL A N 1
ATOM 924 C CA . VAL A 1 121 ? -9.247 -3.754 3.501 1.00 95.06 121 VAL A CA 1
ATOM 925 C C . VAL A 1 121 ? -9.828 -2.415 3.928 1.00 95.06 121 VAL A C 1
ATOM 927 O O . VAL A 1 121 ? -9.508 -1.376 3.350 1.00 95.06 121 VAL A O 1
ATOM 930 N N . ARG A 1 122 ? -10.713 -2.448 4.922 1.00 94.19 122 ARG A N 1
ATOM 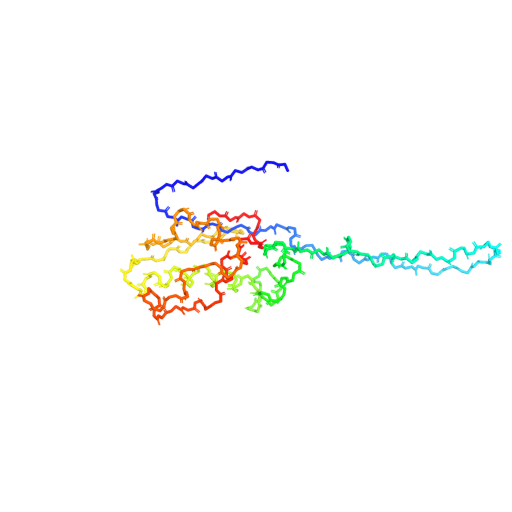931 C CA . ARG A 1 122 ? -11.330 -1.257 5.502 1.00 94.19 122 ARG A CA 1
ATOM 932 C C . ARG A 1 122 ? -11.015 -1.201 6.985 1.00 94.19 122 ARG A C 1
ATOM 934 O O . ARG A 1 122 ? -11.466 -2.052 7.750 1.00 94.19 122 ARG A O 1
ATOM 941 N N . ASP A 1 123 ? -10.280 -0.177 7.381 1.00 93.94 123 ASP A N 1
ATOM 942 C CA . ASP A 1 123 ? -10.149 0.223 8.774 1.00 93.94 123 ASP A CA 1
ATOM 943 C C . ASP A 1 123 ? -11.133 1.354 9.110 1.00 93.94 123 ASP A C 1
ATOM 945 O O . ASP A 1 123 ? -11.800 1.932 8.246 1.00 93.94 123 ASP A O 1
ATOM 949 N N . TYR A 1 124 ? -11.250 1.637 10.402 1.00 92.69 124 TYR A N 1
ATOM 950 C CA . TYR A 1 124 ? -12.015 2.770 10.920 1.00 92.69 124 TYR A CA 1
ATOM 951 C C . TYR A 1 124 ? -11.113 3.653 11.787 1.00 92.69 124 TYR A C 1
ATOM 953 O O . TYR A 1 124 ? -11.552 4.103 12.844 1.00 92.69 124 TYR A O 1
ATOM 961 N N . GLY A 1 125 ? -9.852 3.800 11.371 1.00 91.38 125 GLY A N 1
ATOM 962 C CA . GLY A 1 125 ? -8.849 4.638 12.013 1.00 91.38 125 GLY A CA 1
ATOM 963 C C . GLY A 1 125 ? -8.880 6.085 11.529 1.00 91.38 125 GLY A C 1
ATOM 964 O O . GLY A 1 125 ? -9.789 6.516 10.810 1.00 91.38 125 GLY A O 1
ATOM 965 N N . SER A 1 126 ? -7.844 6.836 11.901 1.00 90.00 126 SER A N 1
ATOM 966 C CA . SER A 1 126 ? -7.649 8.218 11.449 1.00 90.00 126 SER A CA 1
ATOM 967 C C . SER A 1 126 ? -7.366 8.256 9.948 1.00 90.00 126 SER A C 1
ATOM 969 O O . SER A 1 126 ? -7.909 9.094 9.217 1.00 90.00 126 SER A O 1
ATOM 971 N N . GLY A 1 127 ? -6.550 7.300 9.492 1.00 85.69 127 GLY A N 1
ATOM 972 C CA . GLY A 1 127 ? -6.136 7.079 8.115 1.00 85.69 127 GLY A CA 1
ATOM 973 C C . GLY A 1 127 ? -5.209 8.168 7.564 1.00 85.69 127 GLY A C 1
ATOM 974 O O . GLY A 1 127 ? -5.002 9.227 8.148 1.00 85.69 127 GLY A O 1
ATOM 975 N N . ILE A 1 128 ? -4.687 7.949 6.356 1.00 86.00 128 ILE A N 1
ATOM 976 C CA . ILE A 1 128 ? -3.691 8.828 5.714 1.00 86.00 128 ILE A CA 1
ATOM 977 C C . ILE A 1 128 ? -4.206 10.280 5.537 1.00 86.00 128 ILE A C 1
ATOM 979 O O . ILE A 1 128 ? -5.275 10.478 4.956 1.00 86.00 128 ILE A O 1
ATOM 983 N N . PRO A 1 129 ? -3.470 11.329 5.932 1.00 88.12 129 PRO A N 1
ATOM 984 C CA . PRO A 1 129 ? -3.876 12.708 5.658 1.00 88.12 129 PRO A CA 1
ATOM 985 C C . PRO A 1 129 ? -4.112 12.964 4.158 1.00 88.12 129 PRO A C 1
ATOM 987 O O . PRO A 1 129 ? -3.227 12.727 3.335 1.00 88.12 129 PRO A O 1
ATOM 990 N N . LEU A 1 130 ? -5.294 13.475 3.785 1.00 87.38 130 LEU A N 1
ATOM 991 C CA . LEU A 1 130 ? -5.706 13.596 2.374 1.00 87.38 130 LEU A CA 1
ATOM 992 C C . LEU A 1 130 ? -4.755 14.465 1.539 1.00 87.38 130 LEU A C 1
ATOM 994 O O . LEU A 1 130 ? -4.455 14.121 0.398 1.00 87.38 130 LEU A O 1
ATOM 998 N N . GLY A 1 131 ? -4.220 15.542 2.123 1.00 89.62 131 GLY A N 1
ATOM 999 C CA . GLY A 1 131 ? -3.252 16.422 1.458 1.00 89.62 131 GLY A CA 1
ATOM 1000 C C . GLY A 1 131 ? -1.901 15.764 1.152 1.00 89.62 131 GLY A C 1
ATOM 1001 O O . GLY A 1 131 ? -1.135 16.295 0.356 1.00 89.62 131 GLY A O 1
ATOM 1002 N N . LYS A 1 132 ? -1.609 14.607 1.757 1.00 88.56 132 LYS A N 1
ATOM 1003 C CA . LYS A 1 132 ? -0.367 13.841 1.570 1.00 88.56 132 LYS A CA 1
ATOM 1004 C C . LYS A 1 132 ? -0.593 12.445 0.992 1.00 88.56 132 LYS A C 1
ATOM 1006 O O . LYS A 1 132 ? 0.367 11.704 0.803 1.00 88.56 132 LYS A O 1
ATOM 1011 N N . LEU A 1 133 ? -1.838 12.097 0.655 1.00 88.25 133 LEU A N 1
ATOM 1012 C CA . LEU A 1 133 ? -2.217 10.751 0.225 1.00 88.25 133 LEU A CA 1
ATOM 1013 C C . LEU A 1 133 ? -1.375 10.250 -0.952 1.00 88.25 133 LEU A C 1
ATOM 1015 O O . LEU A 1 133 ? -0.817 9.161 -0.871 1.00 88.25 133 LEU A O 1
ATOM 1019 N N . VAL A 1 134 ? -1.251 11.053 -2.014 1.00 88.81 134 VAL A N 1
ATOM 1020 C CA . VAL A 1 134 ? -0.515 10.664 -3.229 1.00 88.81 134 VAL A CA 1
ATOM 1021 C C . VAL A 1 134 ? 0.946 10.358 -2.903 1.00 88.81 134 VAL A C 1
ATOM 1023 O O . VAL A 1 134 ? 1.424 9.273 -3.215 1.00 88.81 134 VAL A O 1
ATOM 1026 N N . GLU A 1 135 ? 1.637 11.255 -2.200 1.00 88.19 135 GLU A N 1
ATOM 1027 C CA . GLU A 1 135 ? 3.050 11.071 -1.843 1.00 88.19 135 GLU A CA 1
ATOM 1028 C C . GLU A 1 135 ? 3.253 9.833 -0.945 1.00 88.19 135 GLU A C 1
ATOM 1030 O O . GLU A 1 135 ? 4.152 9.014 -1.181 1.00 88.19 135 GLU A O 1
ATOM 1035 N N . CYS A 1 136 ? 2.355 9.629 0.027 1.00 87.31 136 CYS A N 1
ATOM 1036 C CA . CYS A 1 136 ? 2.349 8.462 0.910 1.00 87.31 136 CYS A CA 1
ATOM 1037 C C . CYS A 1 136 ? 2.190 7.131 0.159 1.00 87.31 136 CYS A C 1
ATOM 1039 O O . CYS A 1 136 ? 2.671 6.111 0.650 1.00 87.31 136 CYS A O 1
ATOM 1041 N N . VAL A 1 137 ? 1.619 7.114 -1.049 1.00 88.88 137 VAL A N 1
ATOM 1042 C CA . VAL A 1 137 ? 1.453 5.882 -1.844 1.00 88.88 137 VAL A CA 1
ATOM 1043 C C . VAL A 1 137 ? 2.332 5.827 -3.097 1.00 88.88 137 VAL A C 1
ATOM 1045 O O . VAL A 1 137 ? 2.337 4.802 -3.777 1.00 88.88 137 VAL A O 1
ATOM 1048 N N . SER A 1 138 ? 3.095 6.880 -3.417 1.00 88.31 138 SER A N 1
ATOM 1049 C CA . SER A 1 138 ? 3.883 6.940 -4.660 1.00 88.31 138 SER A CA 1
ATOM 1050 C C . SER A 1 138 ? 5.363 7.297 -4.514 1.00 88.31 138 SER A C 1
ATOM 1052 O O . SER A 1 138 ? 6.108 7.043 -5.456 1.00 88.31 138 SER A O 1
ATOM 1054 N N . VAL A 1 139 ? 5.812 7.861 -3.387 1.00 86.25 139 VAL A N 1
ATOM 1055 C CA . VAL A 1 139 ? 7.201 8.340 -3.203 1.00 86.25 139 VAL A CA 1
ATOM 1056 C C . VAL A 1 139 ? 7.889 7.589 -2.066 1.00 86.25 139 VAL A C 1
ATOM 1058 O O . VAL A 1 139 ? 7.432 7.668 -0.930 1.00 86.25 139 VAL A O 1
ATOM 1061 N N . ILE A 1 140 ? 8.964 6.841 -2.343 1.00 82.75 140 ILE A N 1
ATOM 1062 C CA . ILE A 1 140 ? 9.756 6.126 -1.316 1.00 82.75 140 ILE A CA 1
ATOM 1063 C C . ILE A 1 140 ? 10.256 7.109 -0.241 1.00 82.75 140 ILE A C 1
ATOM 1065 O O . ILE A 1 140 ? 10.469 8.285 -0.523 1.00 82.75 140 ILE A O 1
ATOM 1069 N N . ASN A 1 141 ? 10.411 6.629 0.997 1.00 78.62 141 ASN A N 1
ATOM 1070 C CA . ASN A 1 141 ? 10.805 7.422 2.172 1.00 78.62 141 ASN A CA 1
ATOM 1071 C C . ASN A 1 141 ? 9.805 8.521 2.575 1.00 78.62 141 ASN A C 1
ATOM 1073 O O . ASN A 1 141 ? 10.152 9.441 3.307 1.00 78.62 141 ASN A O 1
ATOM 1077 N N . THR A 1 142 ? 8.556 8.439 2.107 1.00 79.19 142 THR A N 1
ATOM 1078 C CA . THR A 1 142 ? 7.472 9.334 2.533 1.00 79.19 142 THR A CA 1
ATOM 1079 C C . THR A 1 142 ? 6.436 8.561 3.341 1.00 79.19 142 THR A C 1
ATOM 1081 O O . THR A 1 142 ? 5.780 7.664 2.805 1.00 79.19 142 THR A O 1
ATOM 1084 N N . GLY A 1 143 ? 6.272 8.923 4.612 1.00 76.12 143 GLY A N 1
ATOM 1085 C CA . GLY A 1 143 ? 5.318 8.321 5.541 1.00 76.12 143 GLY A CA 1
ATOM 1086 C C . GLY A 1 143 ? 5.360 9.002 6.911 1.00 76.12 143 GLY A C 1
ATOM 1087 O O . GLY A 1 143 ? 6.275 9.768 7.194 1.00 76.12 143 GLY A O 1
ATOM 1088 N N . ALA A 1 144 ? 4.366 8.730 7.759 1.00 73.06 144 ALA A N 1
ATOM 1089 C CA . ALA A 1 144 ? 4.269 9.303 9.109 1.00 73.06 144 ALA A CA 1
ATOM 1090 C C . ALA A 1 144 ? 4.914 8.424 10.201 1.00 73.06 144 ALA A C 1
ATOM 1092 O O . ALA A 1 144 ? 4.971 8.821 11.358 1.00 73.06 144 ALA A O 1
ATOM 1093 N N . LYS A 1 145 ? 5.415 7.238 9.829 1.00 70.25 145 LYS A N 1
ATOM 1094 C CA . LYS A 1 145 ? 5.959 6.215 10.738 1.00 70.25 145 LYS A CA 1
ATOM 1095 C C . LYS A 1 145 ? 7.421 6.443 11.156 1.00 70.25 145 LYS A C 1
ATOM 1097 O O . LYS A 1 145 ? 8.006 5.586 11.796 1.00 70.25 145 LYS A O 1
ATOM 1102 N N . TYR A 1 146 ? 8.013 7.580 10.783 1.00 59.84 146 TYR A N 1
ATOM 1103 C CA . TYR A 1 146 ? 9.378 7.965 11.174 1.00 59.84 146 TYR A CA 1
ATOM 1104 C C . TYR A 1 146 ? 9.423 8.800 12.459 1.00 59.84 146 TYR A C 1
ATOM 1106 O O . TYR A 1 146 ? 10.505 9.177 12.895 1.00 59.84 146 TYR A O 1
ATOM 1114 N N . ASN A 1 147 ? 8.258 9.139 13.020 1.00 59.62 147 ASN A N 1
ATOM 1115 C CA . ASN A 1 147 ? 8.158 9.859 14.279 1.00 59.62 147 ASN A CA 1
ATOM 1116 C C . ASN A 1 147 ? 7.604 8.913 15.354 1.00 59.62 147 ASN A C 1
ATOM 1118 O O . ASN A 1 147 ? 6.435 8.517 15.287 1.00 59.62 147 ASN A O 1
ATOM 1122 N N . ASP A 1 148 ? 8.445 8.574 16.334 1.00 55.78 148 ASP A N 1
ATOM 1123 C CA . ASP A 1 148 ? 8.117 7.680 17.455 1.00 55.78 148 ASP A CA 1
ATOM 1124 C C . ASP A 1 148 ? 6.941 8.201 18.305 1.00 55.78 148 ASP A C 1
ATOM 1126 O O . ASP A 1 148 ? 6.323 7.442 19.049 1.00 55.78 148 ASP A O 1
ATOM 1130 N N . GLU A 1 149 ? 6.591 9.486 18.172 1.00 56.88 149 GLU A N 1
ATOM 1131 C CA . GLU A 1 149 ? 5.482 10.127 18.887 1.00 56.88 149 GLU A CA 1
ATOM 1132 C C . GLU A 1 149 ? 4.092 9.608 18.481 1.00 56.88 149 GLU A C 1
ATOM 1134 O O . GLU A 1 149 ? 3.166 9.675 19.287 1.00 56.88 149 GLU A O 1
ATOM 1139 N N . ILE A 1 150 ? 3.917 9.114 17.247 1.00 57.66 150 ILE A N 1
ATOM 1140 C CA . ILE A 1 150 ? 2.596 8.716 16.716 1.00 57.66 150 ILE A CA 1
ATOM 1141 C C . ILE A 1 150 ? 2.460 7.189 16.612 1.00 57.66 150 ILE A C 1
ATOM 1143 O O . ILE A 1 150 ? 1.381 6.652 16.851 1.00 57.66 150 ILE A O 1
ATOM 1147 N N . TYR A 1 151 ? 3.544 6.475 16.288 1.00 53.50 151 TYR A N 1
ATOM 1148 C CA . TYR A 1 151 ? 3.530 5.023 16.075 1.00 53.50 151 TYR A CA 1
ATOM 1149 C C . TYR A 1 151 ? 4.663 4.333 16.838 1.00 53.50 151 TYR A C 1
ATOM 1151 O O . TYR A 1 151 ? 5.640 3.877 16.252 1.00 53.50 151 TYR A O 1
ATOM 1159 N N . GLN A 1 152 ? 4.511 4.228 18.158 1.00 49.41 152 GLN A N 1
ATOM 1160 C CA . GLN A 1 152 ? 5.518 3.632 19.046 1.00 49.41 152 GLN A CA 1
ATOM 1161 C C . GLN A 1 152 ? 5.705 2.111 18.837 1.00 49.41 152 GLN A C 1
ATOM 1163 O O . GLN A 1 152 ? 6.749 1.558 19.171 1.00 49.41 152 GLN A O 1
ATOM 1168 N N . PHE A 1 153 ? 4.701 1.440 18.257 1.00 50.34 153 PHE A N 1
ATOM 1169 C CA . PHE A 1 153 ? 4.696 0.009 17.939 1.00 50.34 153 PHE A CA 1
ATOM 1170 C C . PHE A 1 153 ? 4.052 -0.217 16.561 1.00 50.34 153 PHE A C 1
ATOM 1172 O O . PHE A 1 153 ? 2.923 -0.687 16.474 1.00 50.34 153 PHE A O 1
ATOM 1179 N N . SER A 1 154 ? 4.729 0.178 15.479 1.00 53.50 154 SER A N 1
ATOM 1180 C CA . SER A 1 154 ? 4.265 -0.110 14.111 1.00 53.50 154 SER A CA 1
ATOM 1181 C C . SER A 1 154 ? 4.894 -1.396 13.584 1.00 53.50 154 SER A C 1
ATOM 1183 O O . SER A 1 154 ? 6.115 -1.551 13.624 1.00 53.50 154 SER A O 1
ATOM 1185 N N . VAL A 1 155 ? 4.076 -2.284 13.017 1.00 56.38 155 VAL A N 1
ATOM 1186 C CA . VAL A 1 155 ? 4.551 -3.538 12.399 1.00 56.38 155 VAL A CA 1
ATOM 1187 C C . VAL A 1 155 ? 5.291 -3.264 11.077 1.00 56.38 155 VAL A C 1
ATOM 1189 O O . VAL A 1 155 ? 6.263 -3.941 10.745 1.00 56.38 155 VAL A O 1
ATOM 1192 N N . GLY A 1 156 ? 4.895 -2.222 10.337 1.00 56.97 156 GLY A N 1
ATOM 1193 C CA . GLY A 1 156 ? 5.505 -1.864 9.049 1.00 56.97 156 GLY A CA 1
ATOM 1194 C C . GLY A 1 156 ? 6.606 -0.809 9.181 1.00 56.97 156 GLY A C 1
ATOM 1195 O O . GLY A 1 156 ? 6.295 0.376 9.287 1.00 56.97 156 GLY A O 1
ATOM 1196 N N . LEU A 1 157 ? 7.884 -1.203 9.141 1.00 51.53 157 LEU A N 1
ATOM 1197 C CA . LEU A 1 157 ? 9.012 -0.297 9.435 1.00 51.53 157 LEU A CA 1
ATOM 1198 C C . LEU A 1 157 ? 9.584 0.477 8.231 1.00 51.53 157 LEU A C 1
ATOM 1200 O O . LEU A 1 157 ? 10.304 1.454 8.409 1.00 51.53 157 LEU A O 1
ATOM 1204 N N . ASN A 1 158 ? 9.296 0.069 6.992 1.00 62.91 158 ASN A N 1
ATOM 1205 C CA . ASN A 1 158 ? 10.103 0.536 5.853 1.00 62.91 158 ASN A CA 1
ATOM 1206 C C . ASN A 1 158 ? 9.506 1.732 5.099 1.00 62.91 158 ASN A C 1
ATOM 1208 O O . ASN A 1 158 ? 10.194 2.359 4.298 1.00 62.91 158 ASN A O 1
ATOM 1212 N N . GLY A 1 159 ? 8.223 2.051 5.302 1.00 65.56 159 GLY A N 1
ATOM 1213 C CA . GLY A 1 159 ? 7.555 3.120 4.551 1.00 65.56 159 GLY A CA 1
ATOM 1214 C C . GLY A 1 159 ? 7.498 2.859 3.038 1.00 65.56 159 GLY A C 1
ATOM 1215 O O . GLY A 1 159 ? 7.390 3.799 2.257 1.00 65.56 159 GLY A O 1
ATOM 1216 N N . VAL A 1 160 ? 7.592 1.595 2.609 1.00 78.44 160 VAL A N 1
ATOM 1217 C CA . VAL A 1 160 ? 7.554 1.178 1.193 1.00 78.44 160 VAL A CA 1
ATOM 1218 C C . VAL A 1 160 ? 6.326 0.318 0.872 1.00 78.44 160 VAL A C 1
ATOM 1220 O O . VAL A 1 160 ? 5.880 0.318 -0.272 1.00 78.44 160 VAL A O 1
ATOM 1223 N N . GLY A 1 161 ? 5.730 -0.345 1.867 1.00 84.62 161 GLY A N 1
ATOM 1224 C CA . GLY A 1 161 ? 4.656 -1.330 1.707 1.00 84.62 161 GLY A CA 1
ATOM 1225 C C . GLY A 1 161 ? 3.500 -0.900 0.812 1.00 84.62 161 GLY A C 1
ATOM 1226 O O . GLY A 1 161 ? 3.320 -1.433 -0.281 1.00 84.62 161 GLY A O 1
ATOM 1227 N N . THR A 1 162 ? 2.764 0.141 1.208 1.00 88.75 162 THR A N 1
ATOM 1228 C CA . THR A 1 162 ? 1.625 0.665 0.429 1.00 88.75 162 THR A CA 1
ATOM 1229 C C . THR A 1 162 ? 2.031 1.135 -0.971 1.00 88.75 162 THR A C 1
ATOM 1231 O O . THR A 1 162 ? 1.234 1.095 -1.905 1.00 88.75 162 THR A O 1
ATOM 1234 N N . LYS A 1 163 ? 3.290 1.549 -1.158 1.00 91.56 163 LYS A N 1
ATOM 1235 C CA . LYS A 1 163 ? 3.821 1.946 -2.471 1.00 91.56 163 LYS A CA 1
ATOM 1236 C C . LYS A 1 163 ? 4.079 0.730 -3.344 1.00 91.56 163 LYS A C 1
ATOM 1238 O O . LYS A 1 163 ? 3.827 0.799 -4.541 1.00 91.56 163 LYS A O 1
ATOM 1243 N N . ALA A 1 164 ? 4.539 -0.377 -2.761 1.00 91.31 164 ALA A N 1
ATOM 1244 C CA . ALA A 1 164 ? 4.661 -1.646 -3.464 1.00 91.31 164 ALA A CA 1
ATOM 1245 C C . ALA A 1 164 ? 3.289 -2.190 -3.868 1.00 91.31 164 ALA A C 1
ATOM 1247 O O . ALA A 1 164 ? 3.108 -2.567 -5.023 1.00 91.31 164 ALA A O 1
ATOM 1248 N N . VAL A 1 165 ? 2.303 -2.109 -2.971 1.00 93.06 165 VAL A N 1
ATOM 1249 C CA . VAL A 1 165 ? 0.902 -2.437 -3.274 1.00 93.06 165 VAL A CA 1
ATOM 1250 C C . VAL A 1 165 ? 0.404 -1.596 -4.450 1.00 93.06 165 VAL A C 1
ATOM 1252 O O . VAL A 1 165 ? -0.024 -2.152 -5.457 1.00 93.06 165 VAL A O 1
ATOM 1255 N N . ASN A 1 166 ? 0.543 -0.270 -4.394 1.00 94.44 166 ASN A N 1
ATOM 1256 C CA . ASN A 1 166 ? 0.141 0.623 -5.483 1.00 94.44 166 ASN A CA 1
ATOM 1257 C C . ASN A 1 166 ? 0.891 0.337 -6.799 1.00 94.44 166 ASN A C 1
ATOM 1259 O O . ASN A 1 166 ? 0.294 0.286 -7.873 1.00 94.44 166 ASN A O 1
ATOM 1263 N N . ALA A 1 167 ? 2.207 0.122 -6.732 1.00 93.56 167 ALA A N 1
ATOM 1264 C CA . ALA A 1 167 ? 3.038 -0.134 -7.904 1.00 93.56 167 ALA A CA 1
ATOM 1265 C C . ALA A 1 167 ? 2.643 -1.428 -8.626 1.00 93.56 167 ALA A C 1
ATOM 1267 O O . ALA A 1 167 ? 2.631 -1.448 -9.860 1.00 93.56 167 ALA A O 1
ATOM 1268 N N . LEU A 1 168 ? 2.356 -2.490 -7.870 1.00 93.69 168 LEU A N 1
ATOM 1269 C CA . LEU A 1 168 ? 2.152 -3.849 -8.382 1.00 93.69 168 LEU A CA 1
ATOM 1270 C C . LEU A 1 168 ? 0.674 -4.204 -8.591 1.00 93.69 168 LEU A C 1
ATOM 1272 O O . LEU A 1 168 ? 0.363 -5.251 -9.156 1.00 93.69 168 LEU A O 1
ATOM 1276 N N . SER A 1 169 ? -0.237 -3.316 -8.197 1.00 91.69 169 SER A N 1
ATOM 1277 C CA . SER A 1 169 ? -1.664 -3.446 -8.478 1.00 91.69 169 SER A CA 1
ATOM 1278 C C . SER A 1 169 ? -2.021 -2.874 -9.844 1.00 91.69 169 SER A C 1
ATOM 1280 O O . SER A 1 169 ? -1.554 -1.807 -10.242 1.00 91.69 169 SER A O 1
ATOM 1282 N N . SER A 1 170 ? -2.951 -3.534 -10.534 1.00 91.75 170 SER A N 1
ATOM 1283 C CA . SER A 1 170 ? -3.597 -2.948 -11.717 1.00 91.75 170 SER A CA 1
ATOM 1284 C C . SER A 1 170 ? -4.492 -1.765 -11.349 1.00 91.75 170 SER A C 1
ATOM 1286 O O . SER A 1 170 ? -4.670 -0.823 -12.122 1.00 91.75 170 SER A O 1
ATOM 1288 N N . ASN A 1 171 ? -5.061 -1.814 -10.145 1.00 89.69 171 ASN A N 1
ATOM 1289 C CA . ASN A 1 171 ? -5.867 -0.755 -9.580 1.00 89.69 171 ASN A CA 1
ATOM 1290 C C . ASN A 1 171 ? -5.679 -0.716 -8.063 1.00 89.69 171 ASN A C 1
ATOM 1292 O O . ASN A 1 171 ? -5.786 -1.755 -7.411 1.00 89.69 171 ASN A O 1
ATOM 1296 N N . PHE A 1 172 ? -5.428 0.484 -7.546 1.00 88.31 172 PHE A N 1
ATOM 1297 C CA . PHE A 1 172 ? -5.337 0.790 -6.125 1.00 88.31 172 PHE A CA 1
ATOM 1298 C C . PHE A 1 172 ? -6.183 2.040 -5.853 1.00 88.31 172 PHE A C 1
ATOM 1300 O O . PHE A 1 172 ? -6.067 3.029 -6.587 1.00 88.31 172 PHE A O 1
ATOM 1307 N N . ARG A 1 173 ? -7.096 1.961 -4.885 1.00 81.94 173 ARG A N 1
ATOM 1308 C CA . ARG A 1 173 ? -8.037 3.028 -4.506 1.00 81.94 173 ARG A CA 1
ATOM 1309 C C . ARG A 1 173 ? -8.180 3.065 -3.006 1.00 81.94 173 ARG A C 1
ATOM 1311 O O . ARG A 1 173 ? -8.121 1.950 -2.450 1.00 81.94 173 ARG A O 1
#

Secondary structure (DSSP, 8-state):
--------SSS-EEEEE--GGG----PPPPP----------------------GGG--PPPHHHHHHHTHHHHHSB---SSSTTBHHHHHHHHHHHHHHHHHHTTS-S-EEEEEETTEEEEEE-S--S-GGGHHHHHHSTT-SSTT-TTT-TT-S--SS-HHHHHHHH-SEE-

Foldseek 3Di:
DDDDDDDDDDFDKKKFFADPVVPDDDPPDDDDDDDDDDDDDDDDPDDPPPPPDPVPDDDDFLLRVCVVPVCVQQNDDDDPPDPSHSVVVLVCLVVLVLVQQVVLVQWDDWDWDDDDRMIIITTNGPDDDPVCVCCLQTHFPDDPQVDCVRRVDRPDDGSCNSNSSCSRGPDTD

Sequence (173 aa):
MLRSHTARSDGRDQTMTTTPDLFTPATKGPSAKGRNGKTPAGKRNGNGKTSYDESMIRTLSSLEHIRLRTGMYIGRLGDGSDLDDGIYVLLKEVIDNAVDEFITGNGRKVDVRIKDNRVLVRDYGSGIPLGKLVECVSVINTGAKYNDEIYQFSVGLNGVGTKAVNALSSNFR

Radius of gyration: 22.69 Å; chains: 1; bounding box: 49×43×69 Å

Organism: NCBI:txid408172